Protein AF-A0A918SCS9-F1 (afdb_monomer)

Mean predicted aligned error: 5.1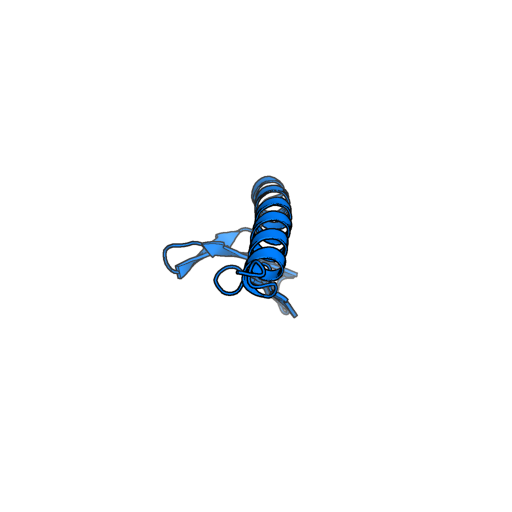 Å

Solvent-accessible surface area (backbone atoms only — not comparable to full-atom values): 3549 Å² total; per-residue (Å²): 89,77,48,77,47,49,102,79,31,38,38,36,35,44,84,86,81,60,53,45,29,29,43,42,99,85,73,46,79,42,76,56,41,75,68,50,53,55,51,44,56,53,50,28,54,53,52,51,53,51,50,55,56,66,72,51,72,76,85,126

Foldseek 3Di:
DWDDLDPQKIWDADPPPRWIWMADPVRDIDGCDPVNVVVSNVSSVVRVVVVVVVVDDPDD

InterPro domains:
  IPR012455 Protein of unknown function DUF1660 [PF07874] (4-38)

Structure (mmCIF, N/CA/C/O backbone):
data_AF-A0A918SCS9-F1
#
_entry.id   AF-A0A918SCS9-F1
#
loop_
_atom_site.group_PDB
_atom_site.id
_atom_site.type_symbol
_atom_site.label_atom_id
_atom_site.label_alt_id
_atom_site.label_comp_id
_atom_site.label_asym_id
_atom_site.label_entity_id
_atom_site.label_seq_id
_atom_site.pdbx_PDB_ins_code
_atom_site.Cartn_x
_atom_site.Cartn_y
_atom_site.Cartn_z
_atom_site.occupancy
_atom_site.B_iso_or_equiv
_atom_site.auth_seq_id
_atom_site.auth_comp_id
_atom_site.auth_asym_id
_atom_site.auth_atom_id
_atom_site.pdbx_PDB_model_num
ATOM 1 N N . MET A 1 1 ? -12.279 -7.139 0.024 1.00 77.88 1 MET A N 1
ATOM 2 C CA . MET A 1 1 ? -11.745 -6.823 -1.326 1.00 77.88 1 MET A CA 1
ATOM 3 C C . MET A 1 1 ? -10.228 -6.759 -1.235 1.00 77.88 1 MET A C 1
ATOM 5 O O . MET A 1 1 ? -9.747 -6.392 -0.170 1.00 77.88 1 MET A O 1
ATOM 9 N N . SER A 1 2 ? -9.493 -7.137 -2.284 1.00 84.56 2 SER A N 1
ATOM 10 C CA . SER A 1 2 ? -8.021 -7.113 -2.304 1.00 84.56 2 SER A CA 1
ATOM 11 C C . SER A 1 2 ? -7.501 -6.334 -3.511 1.00 84.56 2 SER A C 1
ATOM 13 O O . SER A 1 2 ? -7.904 -6.639 -4.632 1.00 84.56 2 SER A O 1
ATOM 15 N N . ASN A 1 3 ? -6.586 -5.394 -3.285 1.00 88.00 3 ASN A N 1
ATOM 16 C CA . ASN A 1 3 ? -5.891 -4.629 -4.316 1.00 88.00 3 ASN A CA 1
ATOM 17 C C . ASN A 1 3 ? -4.424 -5.056 -4.354 1.00 88.00 3 ASN A C 1
ATOM 19 O O . ASN A 1 3 ? -3.729 -5.016 -3.341 1.00 88.00 3 ASN A O 1
ATOM 23 N N . VAL A 1 4 ? -3.947 -5.477 -5.522 1.00 91.25 4 VAL A N 1
ATOM 24 C CA . VAL A 1 4 ? -2.557 -5.907 -5.702 1.00 91.25 4 VAL A CA 1
ATOM 25 C C . VAL A 1 4 ? -1.713 -4.693 -6.080 1.00 91.25 4 VAL A C 1
ATOM 27 O O . VAL A 1 4 ? -1.937 -4.089 -7.125 1.00 91.25 4 VAL A O 1
ATOM 30 N N . ILE A 1 5 ? -0.752 -4.335 -5.230 1.00 92.31 5 ILE A N 1
ATOM 31 C CA . ILE A 1 5 ? 0.143 -3.184 -5.428 1.00 92.31 5 ILE A CA 1
ATOM 32 C C . ILE A 1 5 ? 1.398 -3.626 -6.183 1.00 92.31 5 ILE A C 1
ATOM 34 O O . ILE A 1 5 ? 1.804 -3.021 -7.174 1.00 92.31 5 ILE A O 1
ATOM 38 N N . THR A 1 6 ? 2.000 -4.721 -5.728 1.00 90.88 6 THR A N 1
ATOM 39 C CA . THR A 1 6 ? 3.090 -5.435 -6.397 1.00 90.88 6 THR A CA 1
ATOM 40 C C . THR A 1 6 ? 2.863 -6.937 -6.235 1.00 90.88 6 THR A C 1
ATOM 42 O O . THR A 1 6 ? 1.922 -7.360 -5.568 1.00 90.88 6 THR A O 1
ATOM 45 N N . ASP A 1 7 ? 3.753 -7.761 -6.784 1.00 88.75 7 ASP A N 1
ATOM 46 C CA . ASP A 1 7 ? 3.680 -9.217 -6.602 1.00 88.75 7 ASP A CA 1
ATOM 47 C C . ASP A 1 7 ? 3.802 -9.631 -5.118 1.00 88.75 7 ASP A C 1
ATOM 49 O O . ASP A 1 7 ? 3.338 -10.701 -4.728 1.00 88.75 7 ASP A O 1
ATOM 53 N N . HIS A 1 8 ? 4.367 -8.754 -4.277 1.00 88.81 8 HIS A N 1
ATOM 54 C CA . HIS A 1 8 ? 4.632 -9.004 -2.858 1.00 88.81 8 HIS A CA 1
ATOM 55 C C . HIS A 1 8 ? 3.776 -8.153 -1.916 1.00 88.81 8 HIS A C 1
ATOM 57 O O . HIS A 1 8 ? 3.651 -8.513 -0.753 1.00 88.81 8 HIS A O 1
ATOM 63 N N . ILE A 1 9 ? 3.197 -7.039 -2.376 1.00 92.56 9 ILE A N 1
ATOM 64 C CA . ILE A 1 9 ? 2.429 -6.102 -1.542 1.00 92.56 9 ILE A CA 1
ATOM 65 C C . ILE A 1 9 ? 0.994 -6.029 -2.051 1.00 92.56 9 ILE A C 1
ATOM 67 O O . ILE A 1 9 ? 0.736 -5.813 -3.236 1.00 92.56 9 ILE A O 1
ATOM 71 N N . LYS A 1 10 ? 0.055 -6.189 -1.130 1.00 94.12 10 LYS A N 1
ATOM 72 C CA . LYS A 1 10 ? -1.381 -6.234 -1.343 1.00 94.12 10 LYS A CA 1
ATOM 73 C C . LYS A 1 10 ? -2.065 -5.469 -0.221 1.00 94.12 10 LYS A C 1
ATOM 75 O O . LYS A 1 10 ? -1.725 -5.607 0.953 1.00 94.12 10 LYS A O 1
ATOM 80 N N . GLU A 1 11 ? -3.068 -4.704 -0.605 1.00 95.12 11 GLU A N 1
ATOM 81 C CA . GLU A 1 11 ? -3.984 -4.040 0.306 1.00 95.12 11 GLU A CA 1
ATOM 82 C C . GLU A 1 11 ? -5.274 -4.848 0.390 1.00 95.12 11 GLU A C 1
ATOM 84 O O . GLU A 1 11 ? -5.770 -5.383 -0.604 1.00 95.12 11 GLU A O 1
ATOM 89 N N . TYR A 1 12 ? -5.840 -4.925 1.582 1.00 94.44 12 TYR A N 1
ATOM 90 C CA . TYR A 1 12 ? -7.050 -5.667 1.865 1.00 94.44 12 TYR A CA 1
ATOM 91 C C . TYR A 1 12 ? -8.027 -4.767 2.587 1.00 94.44 12 TYR A C 1
ATOM 93 O O . TYR A 1 12 ? -7.656 -4.005 3.472 1.00 94.44 12 TYR A O 1
ATOM 101 N N . LYS A 1 13 ? -9.299 -4.916 2.241 1.00 95.62 13 LYS A N 1
ATOM 102 C CA . LYS A 1 13 ? -10.412 -4.328 2.972 1.00 95.62 13 LYS A CA 1
ATOM 103 C C . LYS A 1 13 ? -11.273 -5.436 3.546 1.00 95.62 13 LYS A C 1
ATOM 105 O O . LYS A 1 13 ? -11.833 -6.239 2.780 1.00 95.62 13 LYS A O 1
ATOM 110 N N . CYS A 1 14 ? -11.372 -5.470 4.871 1.00 92.88 14 CYS A N 1
ATOM 111 C CA . CYS A 1 14 ? -12.238 -6.394 5.582 1.00 92.88 14 CYS A CA 1
ATOM 112 C C . CYS A 1 14 ? -13.696 -6.124 5.200 1.00 92.88 14 CYS A C 1
ATOM 114 O O . CYS A 1 14 ? -14.163 -4.988 5.235 1.00 92.88 14 CYS A O 1
ATOM 116 N N . ARG A 1 15 ? -14.431 -7.174 4.827 1.00 93.88 15 ARG A N 1
ATOM 117 C CA . ARG A 1 15 ? -15.845 -7.048 4.443 1.00 93.88 15 ARG A CA 1
ATOM 118 C C . ARG A 1 15 ? -16.758 -6.796 5.645 1.00 93.88 15 ARG A C 1
ATOM 120 O O . ARG A 1 15 ? -17.811 -6.200 5.470 1.00 93.88 15 ARG A O 1
ATOM 127 N N . TYR A 1 16 ? -16.358 -7.259 6.827 1.00 93.75 16 TYR A N 1
ATOM 128 C CA . TYR A 1 16 ? -17.181 -7.207 8.034 1.00 93.75 16 TYR A CA 1
ATOM 129 C C . TYR A 1 16 ? -17.039 -5.876 8.776 1.00 93.75 16 TYR A C 1
ATOM 131 O O . TYR A 1 16 ? -18.043 -5.246 9.077 1.00 93.75 16 TYR A O 1
ATOM 139 N N . CYS A 1 17 ? -15.806 -5.425 9.034 1.00 93.88 17 CYS A N 1
ATOM 140 C CA . CYS A 1 17 ? -15.556 -4.175 9.763 1.00 93.88 17 CYS A CA 1
ATOM 141 C C . CYS A 1 17 ? -15.166 -2.992 8.866 1.00 93.88 17 CYS A C 1
ATOM 143 O O . CYS A 1 17 ? -15.121 -1.860 9.335 1.00 93.88 17 CYS A O 1
ATOM 145 N N . GLY A 1 18 ? -14.853 -3.226 7.589 1.00 93.38 18 GLY A N 1
ATOM 146 C CA . GLY A 1 18 ? -14.409 -2.171 6.677 1.00 93.38 18 GLY A CA 1
ATOM 147 C C . GLY A 1 18 ? -12.966 -1.704 6.883 1.00 93.38 18 GLY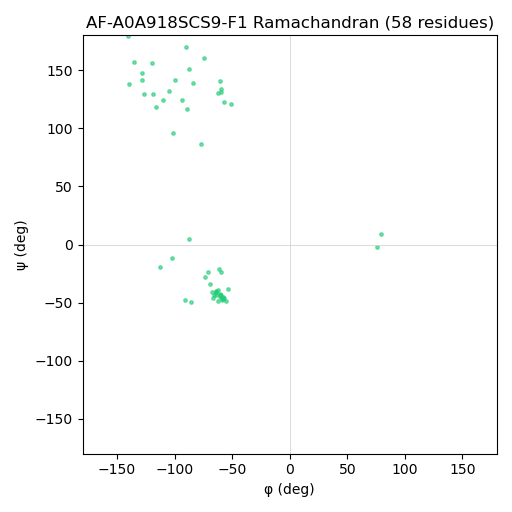 A C 1
ATOM 148 O O . GLY A 1 18 ? -12.516 -0.872 6.097 1.00 93.38 18 GLY A O 1
ATOM 149 N N . GLU A 1 19 ? -12.239 -2.236 7.877 1.00 94.38 19 GLU A N 1
ATOM 150 C CA . GLU A 1 19 ? -10.834 -1.886 8.104 1.00 94.38 19 GLU A CA 1
ATOM 151 C C . GLU A 1 19 ? -9.966 -2.249 6.897 1.00 94.38 19 GLU A C 1
ATOM 153 O O . GLU A 1 19 ? -10.133 -3.298 6.262 1.00 94.38 19 GLU A O 1
ATOM 158 N N . GLU A 1 20 ? -9.024 -1.359 6.605 1.00 96.19 20 GLU A N 1
ATOM 159 C CA . GLU A 1 20 ? -8.060 -1.514 5.530 1.00 96.19 20 GLU A CA 1
ATOM 160 C C . GLU A 1 20 ? -6.692 -1.880 6.112 1.00 96.19 20 GLU A C 1
ATOM 162 O O . GLU A 1 20 ? -6.214 -1.250 7.059 1.00 96.19 20 GLU A O 1
ATOM 167 N N . VAL A 1 21 ? -6.056 -2.901 5.545 1.00 96.12 21 VAL A N 1
ATOM 168 C CA . VAL A 1 21 ? -4.749 -3.418 5.965 1.00 96.12 21 VAL A CA 1
ATOM 169 C C . VAL A 1 21 ? -3.860 -3.670 4.751 1.00 96.12 21 VAL A C 1
ATOM 171 O O . VAL A 1 21 ? -4.353 -3.868 3.645 1.00 96.12 21 VAL A O 1
ATOM 174 N N . THR A 1 22 ? -2.549 -3.678 4.941 1.00 96.12 22 THR A N 1
ATOM 175 C CA . THR A 1 22 ? -1.554 -4.023 3.917 1.00 96.12 22 THR A CA 1
ATOM 176 C C . THR A 1 22 ? -0.614 -5.078 4.466 1.00 96.12 22 THR A C 1
ATOM 178 O O . THR A 1 22 ? -0.330 -5.077 5.664 1.00 96.12 22 THR A O 1
ATOM 181 N N . ASN A 1 23 ? -0.114 -5.977 3.617 1.00 94.31 23 ASN A N 1
ATOM 182 C CA . ASN A 1 23 ? 0.959 -6.869 4.043 1.00 94.31 23 ASN A CA 1
ATOM 183 C C . ASN A 1 23 ? 2.330 -6.189 3.907 1.00 94.31 23 ASN A C 1
ATOM 185 O O . ASN A 1 23 ? 2.599 -5.484 2.933 1.00 94.31 23 ASN A O 1
ATOM 189 N N . THR A 1 24 ? 3.188 -6.396 4.900 1.00 86.50 24 THR A N 1
ATOM 190 C CA . THR A 1 24 ? 4.554 -5.873 4.956 1.00 86.50 24 THR A CA 1
ATOM 191 C C . THR A 1 24 ? 5.539 -6.856 4.322 1.00 86.50 24 THR A C 1
ATOM 193 O O . THR A 1 24 ? 5.204 -8.012 4.051 1.00 86.50 24 THR A O 1
ATOM 196 N N . ALA A 1 25 ? 6.785 -6.422 4.112 1.00 80.06 25 ALA A N 1
ATOM 197 C CA . ALA A 1 25 ? 7.853 -7.277 3.582 1.00 80.06 25 ALA A CA 1
ATOM 198 C C . ALA A 1 25 ? 8.145 -8.509 4.464 1.00 80.06 25 ALA A C 1
ATOM 200 O O . ALA A 1 25 ? 8.621 -9.521 3.961 1.00 80.06 25 ALA A O 1
ATOM 201 N N . ASN A 1 26 ? 7.804 -8.441 5.754 1.00 83.94 26 ASN A N 1
ATOM 202 C CA . ASN A 1 26 ? 7.963 -9.538 6.710 1.00 83.94 26 ASN A CA 1
ATOM 203 C C . ASN A 1 26 ? 6.753 -10.493 6.731 1.00 83.94 26 ASN A C 1
ATOM 205 O O . ASN A 1 26 ? 6.689 -11.382 7.572 1.00 83.94 26 ASN A O 1
ATOM 209 N N . GLY A 1 27 ? 5.769 -10.296 5.845 1.00 83.38 27 GLY A N 1
ATOM 210 C CA . GLY A 1 27 ? 4.562 -11.124 5.774 1.00 83.38 27 GLY A CA 1
ATOM 211 C C . GLY A 1 27 ? 3.496 -10.796 6.825 1.00 83.38 27 GLY A C 1
ATOM 212 O O . GLY A 1 27 ? 2.516 -11.526 6.939 1.00 83.38 27 GLY A O 1
ATOM 213 N N . LEU A 1 28 ? 3.655 -9.704 7.576 1.00 90.69 28 LEU A N 1
ATOM 214 C CA . LEU A 1 28 ? 2.687 -9.269 8.588 1.00 90.69 28 LEU A CA 1
ATOM 215 C C . LEU A 1 28 ? 1.614 -8.373 7.971 1.00 90.69 28 LEU A C 1
ATOM 217 O O . LEU A 1 28 ? 1.894 -7.659 7.013 1.00 90.69 28 LEU A O 1
ATOM 221 N N . LEU A 1 29 ? 0.406 -8.373 8.536 1.00 93.38 29 LEU A N 1
ATOM 222 C CA . LEU A 1 29 ? -0.643 -7.417 8.180 1.00 93.38 29 LEU A CA 1
ATOM 223 C C . LEU A 1 29 ? -0.598 -6.220 9.128 1.00 93.38 29 LEU A C 1
ATOM 225 O O . LEU A 1 29 ? -0.718 -6.376 10.340 1.00 93.38 29 LEU A O 1
ATOM 229 N N . GLU A 1 30 ? -0.479 -5.026 8.562 1.00 94.50 30 GLU A N 1
ATOM 230 C CA . GLU A 1 30 ? -0.541 -3.764 9.296 1.00 94.50 30 GLU A CA 1
ATOM 231 C C . GLU A 1 30 ? -1.689 -2.894 8.790 1.00 94.50 30 GLU A C 1
ATOM 233 O O . GLU A 1 30 ? -2.140 -3.030 7.652 1.00 94.50 30 GLU A O 1
ATOM 238 N N . LYS A 1 31 ? -2.168 -1.975 9.635 1.00 95.69 31 LYS A N 1
ATOM 239 C CA . LYS A 1 31 ? -3.224 -1.028 9.254 1.00 95.69 31 LYS A CA 1
ATOM 240 C C . LYS A 1 31 ? -2.781 -0.173 8.072 1.00 95.69 31 LYS A C 1
ATOM 242 O O . LYS A 1 31 ? -1.692 0.397 8.082 1.00 95.69 31 LYS A O 1
ATOM 247 N N . LEU A 1 32 ? -3.657 -0.029 7.080 1.00 95.8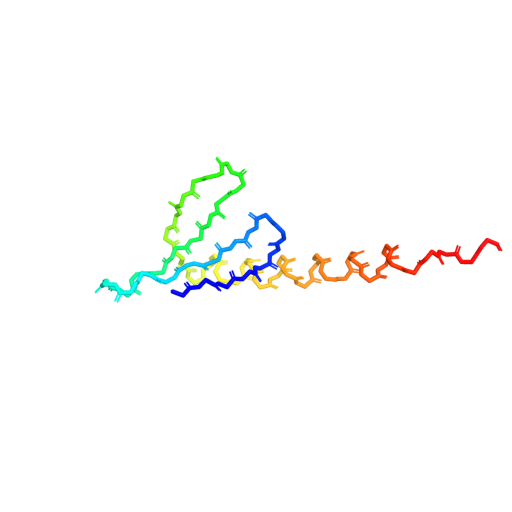8 32 LEU A N 1
ATOM 248 C CA . LEU A 1 32 ? -3.405 0.787 5.900 1.00 95.88 32 LEU A CA 1
ATOM 249 C C . LEU A 1 32 ? -3.571 2.272 6.243 1.00 95.88 32 LEU A C 1
ATOM 251 O O . LEU A 1 32 ? -4.637 2.867 6.093 1.00 95.88 32 LEU A O 1
ATOM 255 N N . THR A 1 33 ? -2.492 2.874 6.732 1.00 95.44 33 THR A N 1
ATOM 256 C CA . THR A 1 33 ? -2.437 4.310 7.019 1.00 95.44 33 THR A CA 1
ATOM 257 C C . THR A 1 33 ? -2.339 5.133 5.726 1.00 95.44 33 THR A C 1
ATOM 259 O O . THR A 1 33 ? -1.891 4.613 4.699 1.00 95.44 33 THR A O 1
ATOM 262 N N . PRO A 1 34 ? -2.679 6.438 5.746 1.00 95.62 34 PRO A N 1
ATOM 263 C CA . PRO A 1 34 ? -2.485 7.318 4.588 1.00 95.62 34 PRO A CA 1
ATOM 264 C C . PRO A 1 34 ? -1.041 7.307 4.063 1.00 95.62 34 PRO A C 1
ATOM 266 O O . PRO A 1 34 ? -0.816 7.253 2.857 1.00 95.62 34 PRO A O 1
ATOM 269 N N . LYS A 1 35 ? -0.061 7.247 4.974 1.00 94.44 35 LYS A N 1
ATOM 270 C CA . LYS A 1 35 ? 1.365 7.137 4.643 1.00 94.44 35 LYS A CA 1
ATOM 271 C C . LYS A 1 35 ? 1.697 5.824 3.932 1.00 94.44 35 LYS A C 1
ATOM 273 O O . LYS A 1 35 ? 2.485 5.818 2.985 1.00 94.44 35 LYS A O 1
ATOM 278 N N . PHE A 1 36 ? 1.092 4.712 4.357 1.00 94.69 36 PHE A N 1
ATOM 279 C CA . PHE A 1 36 ? 1.251 3.440 3.656 1.00 94.69 36 PHE A CA 1
ATOM 280 C C . PHE A 1 36 ? 0.595 3.458 2.279 1.00 94.69 36 PHE A C 1
ATOM 282 O O . PHE A 1 36 ? 1.232 3.004 1.337 1.00 94.69 36 PHE A O 1
ATOM 289 N N . LYS A 1 37 ? -0.596 4.053 2.119 1.00 93.88 37 LYS A N 1
ATOM 290 C CA . LYS A 1 37 ? -1.227 4.211 0.793 1.00 93.88 37 LYS A CA 1
ATOM 291 C C . LYS A 1 37 ? -0.334 4.976 -0.176 1.00 93.88 37 LYS A C 1
ATOM 293 O O . LYS A 1 37 ? -0.147 4.554 -1.315 1.00 93.88 37 LYS A O 1
ATOM 298 N N . GLU A 1 38 ? 0.243 6.085 0.281 1.00 96.00 38 GLU A N 1
ATOM 299 C CA . GLU A 1 38 ? 1.161 6.880 -0.533 1.00 96.00 38 GLU A CA 1
ATOM 300 C C . GLU A 1 38 ? 2.407 6.067 -0.914 1.00 96.00 38 GLU A C 1
ATOM 302 O O . GLU A 1 38 ? 2.751 5.960 -2.093 1.00 96.00 38 GLU A O 1
ATOM 307 N N . THR A 1 39 ? 3.030 5.411 0.067 1.00 94.44 39 THR A N 1
ATOM 308 C CA . THR A 1 39 ? 4.202 4.549 -0.148 1.00 94.44 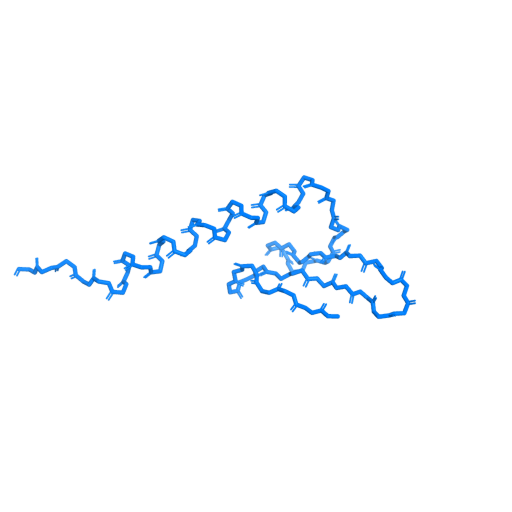39 THR A CA 1
ATOM 309 C C . THR A 1 39 ? 3.897 3.426 -1.145 1.00 94.44 39 THR A C 1
ATOM 311 O O . THR A 1 39 ? 4.645 3.223 -2.101 1.00 94.44 39 THR A O 1
ATOM 314 N N . ASN A 1 40 ? 2.769 2.736 -0.980 1.00 93.81 40 ASN A N 1
ATOM 315 C CA . ASN A 1 40 ? 2.307 1.666 -1.858 1.00 93.81 40 ASN A CA 1
ATOM 316 C C . ASN A 1 40 ? 2.088 2.169 -3.292 1.00 93.81 40 ASN A C 1
ATOM 318 O O . ASN A 1 40 ? 2.544 1.532 -4.244 1.00 93.81 40 ASN A O 1
ATOM 322 N N . ALA A 1 41 ? 1.487 3.349 -3.468 1.00 94.75 41 ALA A N 1
ATOM 323 C CA . ALA 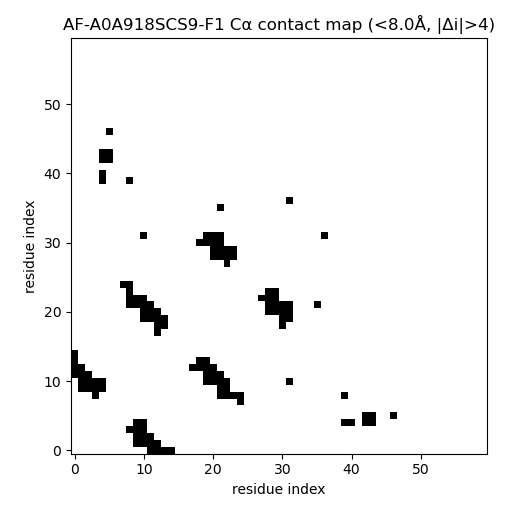A 1 41 ? 1.306 3.958 -4.784 1.00 94.75 41 ALA A CA 1
ATOM 324 C C . ALA A 1 41 ? 2.648 4.265 -5.479 1.00 94.75 41 ALA A C 1
ATOM 326 O O . ALA A 1 41 ? 2.793 4.040 -6.686 1.00 94.75 41 ALA A O 1
ATOM 327 N N . PHE A 1 42 ? 3.655 4.737 -4.736 1.00 95.69 42 PHE A N 1
ATOM 328 C CA . PHE A 1 42 ? 5.009 4.921 -5.270 1.00 95.69 42 PHE A CA 1
ATOM 329 C C . PHE A 1 42 ? 5.674 3.592 -5.639 1.00 95.69 42 PHE A C 1
ATOM 331 O O . PHE A 1 42 ? 6.260 3.475 -6.721 1.00 95.69 42 PHE A O 1
ATOM 338 N N . LEU A 1 43 ? 5.550 2.574 -4.784 1.00 93.50 43 LEU A N 1
ATOM 339 C CA . LEU A 1 43 ? 6.093 1.242 -5.042 1.00 93.50 43 LEU A CA 1
ATOM 340 C C . LEU A 1 43 ? 5.489 0.623 -6.303 1.00 93.50 43 LEU A C 1
ATOM 342 O O . LEU A 1 43 ? 6.246 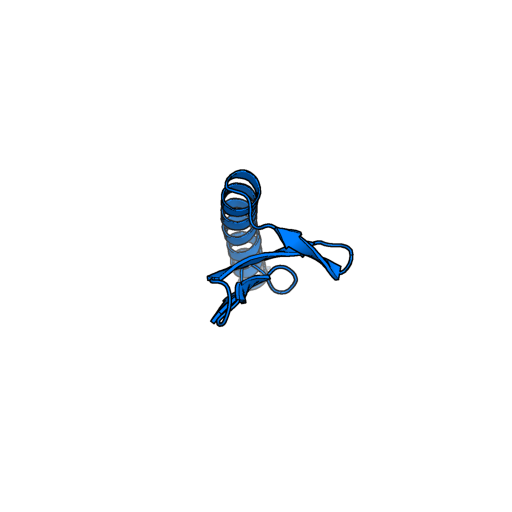0.123 -7.137 1.00 93.50 43 LEU A O 1
ATOM 346 N N . ALA A 1 44 ? 4.172 0.732 -6.499 1.00 94.12 44 ALA A N 1
ATOM 347 C CA . ALA A 1 44 ? 3.495 0.266 -7.707 1.00 94.12 44 ALA A CA 1
ATOM 348 C C . ALA A 1 44 ? 4.098 0.894 -8.973 1.00 94.12 44 ALA A C 1
ATOM 350 O O . ALA A 1 44 ? 4.472 0.177 -9.901 1.00 94.12 44 ALA A O 1
ATOM 351 N N . LYS A 1 45 ? 4.292 2.222 -8.991 1.00 94.94 45 LYS A N 1
ATOM 352 C CA . LYS A 1 45 ? 4.900 2.937 -10.131 1.00 94.94 45 LYS A CA 1
ATOM 353 C C . LYS A 1 45 ? 6.316 2.447 -10.441 1.00 94.94 45 LYS A C 1
ATOM 355 O O . LYS A 1 45 ? 6.666 2.252 -11.608 1.00 94.94 45 LYS A O 1
ATOM 360 N N . ILE A 1 46 ? 7.143 2.246 -9.413 1.00 94.12 46 ILE A N 1
ATOM 361 C CA . ILE A 1 46 ? 8.524 1.767 -9.576 1.00 94.12 46 ILE A CA 1
ATOM 362 C C . ILE A 1 46 ? 8.537 0.328 -10.097 1.00 94.12 46 ILE A C 1
ATOM 364 O O . ILE A 1 46 ? 9.283 0.025 -11.032 1.00 94.12 46 ILE A O 1
ATOM 368 N N . HIS A 1 47 ? 7.718 -0.551 -9.515 1.00 92.56 47 HIS A N 1
ATOM 369 C CA . HIS A 1 47 ? 7.621 -1.949 -9.932 1.00 92.56 47 HIS A CA 1
ATOM 370 C C . HIS A 1 47 ? 7.169 -2.050 -11.385 1.00 92.56 47 HIS A C 1
ATOM 372 O O . HIS A 1 47 ? 7.777 -2.762 -12.181 1.00 92.56 47 HIS A O 1
ATOM 378 N N . ASP A 1 48 ? 6.159 -1.271 -11.751 1.00 91.94 48 ASP A N 1
ATOM 379 C CA . ASP A 1 48 ? 5.616 -1.241 -13.097 1.00 91.94 48 ASP A CA 1
ATOM 380 C C . ASP A 1 48 ? 6.637 -0.738 -14.128 1.00 91.94 48 ASP A C 1
ATOM 382 O O . ASP A 1 48 ? 6.856 -1.371 -15.164 1.00 91.94 48 ASP A O 1
ATOM 386 N N . ARG A 1 49 ? 7.379 0.328 -13.798 1.00 92.75 49 ARG A N 1
ATOM 387 C CA . ARG A 1 49 ? 8.506 0.797 -14.617 1.00 92.75 49 ARG A CA 1
ATOM 388 C C . ARG A 1 49 ? 9.570 -0.289 -14.793 1.00 92.75 49 ARG A C 1
ATOM 390 O O . ARG A 1 49 ? 10.037 -0.499 -15.910 1.00 92.75 49 ARG A O 1
ATOM 397 N N . ARG A 1 50 ? 9.959 -0.981 -13.717 1.00 91.31 50 ARG A N 1
ATOM 398 C CA . ARG A 1 50 ? 10.959 -2.062 -13.772 1.00 91.31 50 ARG A CA 1
ATOM 399 C C . ARG A 1 50 ? 10.475 -3.244 -14.611 1.00 91.31 50 ARG A C 1
ATOM 401 O O . ARG A 1 50 ? 11.266 -3.772 -15.387 1.00 91.31 50 ARG A O 1
ATOM 408 N N . ARG A 1 51 ? 9.199 -3.629 -14.496 1.00 90.06 51 ARG A N 1
ATOM 409 C CA . ARG A 1 51 ? 8.588 -4.676 -15.332 1.00 90.06 51 ARG A CA 1
ATOM 410 C C . ARG A 1 51 ? 8.664 -4.314 -16.812 1.00 90.06 51 ARG A C 1
ATOM 412 O O . ARG A 1 51 ? 9.150 -5.127 -17.587 1.00 90.06 51 ARG A O 1
ATOM 419 N N . ARG A 1 52 ? 8.292 -3.084 -17.191 1.00 89.56 52 ARG A N 1
ATOM 420 C CA . ARG A 1 52 ? 8.405 -2.609 -18.584 1.00 89.56 52 ARG A CA 1
ATOM 421 C C . ARG A 1 52 ? 9.836 -2.666 -19.119 1.00 89.56 52 ARG A C 1
ATOM 423 O O . ARG A 1 52 ? 10.045 -3.146 -20.223 1.00 89.56 52 ARG A O 1
ATOM 430 N N . ILE A 1 53 ? 10.816 -2.214 -18.332 1.00 89.31 53 ILE A N 1
ATOM 431 C CA . ILE A 1 53 ? 12.231 -2.246 -18.739 1.00 89.31 53 ILE A CA 1
ATOM 432 C C . ILE A 1 53 ? 12.721 -3.686 -18.920 1.00 89.31 53 ILE A C 1
ATOM 434 O O . ILE A 1 53 ? 13.445 -3.959 -19.865 1.00 89.31 53 ILE A O 1
ATOM 438 N N . ARG A 1 54 ? 12.334 -4.613 -18.034 1.00 85.62 54 ARG A N 1
ATOM 439 C CA . ARG A 1 54 ? 12.713 -6.031 -18.152 1.00 85.62 54 ARG A CA 1
ATOM 440 C C . ARG A 1 54 ? 12.040 -6.731 -19.331 1.00 85.62 54 ARG A C 1
ATOM 442 O O . ARG A 1 54 ? 12.644 -7.620 -19.914 1.00 85.62 54 ARG A O 1
ATOM 449 N N . ALA A 1 55 ? 10.806 -6.350 -19.656 1.00 80.94 55 ALA A N 1
ATOM 450 C CA . ALA A 1 55 ? 10.054 -6.929 -20.766 1.00 80.94 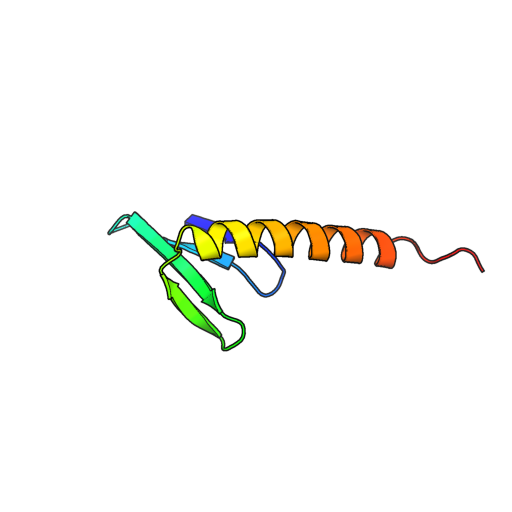55 ALA A CA 1
ATOM 451 C C . ALA A 1 55 ? 10.608 -6.524 -22.141 1.00 80.94 55 ALA A C 1
ATOM 453 O O . ALA A 1 55 ? 10.394 -7.247 -23.109 1.00 80.94 55 ALA A O 1
ATOM 454 N N . TYR A 1 56 ? 11.320 -5.397 -22.234 1.00 72.44 56 TYR A N 1
ATOM 455 C CA . TYR A 1 56 ? 12.017 -4.994 -23.450 1.00 72.44 56 TYR A CA 1
ATOM 456 C C . TYR A 1 56 ? 13.514 -5.317 -23.321 1.00 72.44 56 TYR A C 1
ATOM 458 O O . TYR A 1 56 ? 14.256 -4.522 -22.732 1.00 72.44 56 TYR A O 1
A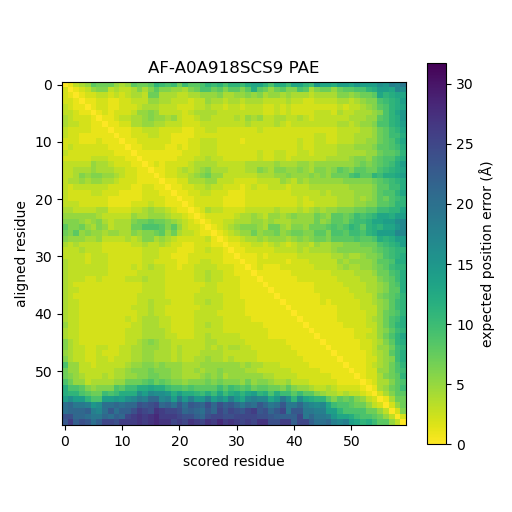TOM 466 N N . PRO A 1 57 ? 13.992 -6.469 -23.830 1.00 68.50 57 PRO A N 1
ATOM 467 C CA . PRO A 1 57 ? 15.422 -6.724 -23.876 1.00 68.50 57 PRO A CA 1
ATOM 468 C C . PRO A 1 57 ? 16.069 -5.622 -24.716 1.00 68.50 57 PRO A C 1
ATOM 470 O O . PRO A 1 57 ? 15.589 -5.286 -25.800 1.00 68.50 57 PRO A O 1
ATOM 473 N N . LYS A 1 58 ? 17.143 -5.015 -24.201 1.00 62.66 58 LYS A N 1
ATOM 474 C CA . LYS A 1 58 ? 17.936 -4.094 -25.013 1.00 62.66 58 LYS A CA 1
ATOM 475 C C . LYS A 1 58 ? 18.404 -4.865 -26.247 1.00 62.66 58 LYS A C 1
ATOM 477 O O . LYS A 1 58 ? 19.028 -5.912 -26.091 1.00 62.66 58 LYS A O 1
ATOM 482 N N . ALA A 1 59 ? 18.065 -4.362 -27.435 1.00 68.50 59 ALA A N 1
ATOM 483 C CA . ALA A 1 59 ? 18.617 -4.867 -28.685 1.00 68.50 59 ALA A CA 1
ATOM 484 C C . ALA A 1 59 ? 20.147 -4.892 -28.543 1.00 68.50 59 ALA A C 1
ATOM 486 O O . ALA A 1 59 ? 20.740 -3.875 -28.171 1.00 68.50 59 ALA A O 1
ATOM 487 N N . SER A 1 60 ? 20.719 -6.088 -28.695 1.00 59.94 60 SER A N 1
ATOM 488 C CA . SER A 1 60 ? 22.167 -6.312 -28.749 1.00 59.94 60 SER A CA 1
ATOM 489 C C . SER A 1 60 ? 22.684 -5.951 -30.130 1.00 59.94 60 SER A C 1
ATOM 491 O O . SER A 1 60 ? 21.929 -6.198 -31.098 1.00 59.94 60 SER A O 1
#

Secondary structure (DSSP, 8-state):
-EEESSSS-EEEE-TTT--E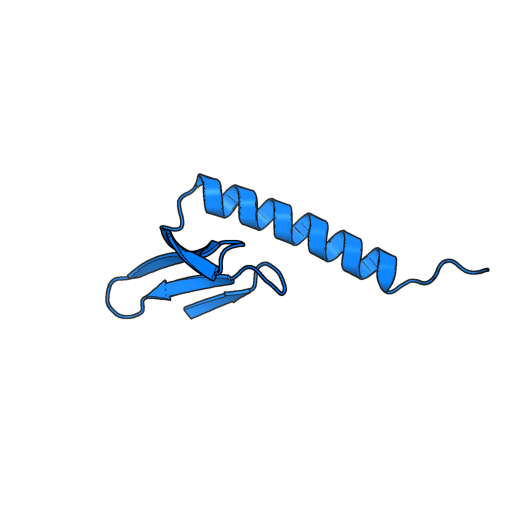EEE-TTS-EEE--HHHHHHHHHHHHHHHHHHHHHHSPPP-

Organism: NCBI:txid680283

Nearest PDB structures (foldseek):
  2uz8-assembly2_B  TM=4.340E-01  e=1.488E+00  Homo sapiens
  4uop-assembly1_A  TM=4.374E-01  e=2.894E+00  Listeria monocytogenes EGD-e
  4dfw-assembly1_A  TM=4.057E-01  e=7.848E+00  Homo sapiens

pLDDT: mean 89.75, std 8.28, range [59.94, 96.19]

Radius of gyration: 14.32 Å; Cα contacts (8 Å, |Δi|>4): 63; chains: 1; bounding box: 39×18×38 Å

Sequence (60 aa):
MSNVITDHIKEYKCRYCGEEVTNTANGLLEKLTPKFKETNAFLAKIHDRRRRIRAYPKAS